Protein AF-A0A3C1FRP8-F1 (afdb_monomer_lite)

Radius of gyration: 19.05 Å; chains: 1; bounding box: 43×28×47 Å

Secondary structure (DSSP, 8-state):
-------TT--HHHHHHHHHH-TTSHHHH---HHHHHHH--HHHHHHHH--------SPPPPHHHHHHHHHHHHTS--GGG-------------

Foldseek 3Di:
DDCDPDPPDQDPLLVLVCVVPNPVCSVVVGDDPVRCVVPDDPVSVCVSPDDDDDDDDPDDDDPVVVVVVVVVVQPDDDDVNPSPDDDDDDPDPD

Sequence (94 aa):
MSDRPEPPHATRYTSQIAARYGNGVTDTHAVSRDEETATRNATIDSLLSRRSCRRYTDEPVSDALFGLLVACAQSAPTKSNLQQYSIIHIKDPA

pLDDT: mean 86.62, std 14.28, range [40.69, 98.31]

Structure (mmCIF, N/CA/C/O backbone):
data_AF-A0A3C1FRP8-F1
#
_entry.id   AF-A0A3C1FRP8-F1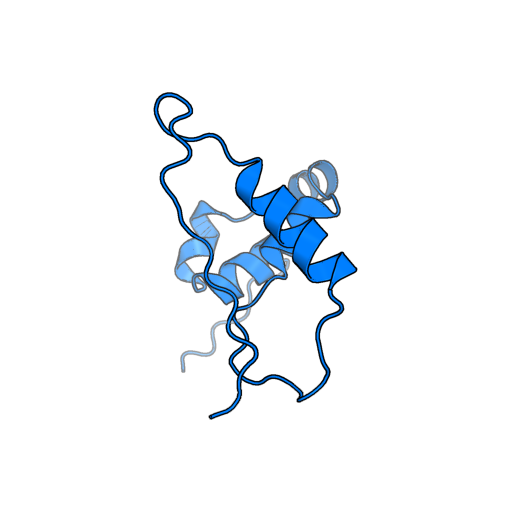
#
loop_
_atom_site.group_PDB
_atom_site.id
_atom_site.type_symbol
_atom_site.label_atom_id
_atom_site.label_alt_id
_atom_site.label_comp_id
_atom_site.label_asym_id
_atom_site.label_entity_id
_atom_site.label_seq_id
_atom_site.pdbx_PDB_ins_code
_atom_site.Cartn_x
_atom_site.Cartn_y
_atom_site.Cartn_z
_atom_site.occupancy
_atom_site.B_iso_or_equiv
_atom_site.auth_seq_id
_atom_site.auth_comp_id
_atom_site.auth_asym_id
_atom_site.auth_atom_id
_atom_site.pdbx_PDB_model_num
ATOM 1 N N . MET A 1 1 ? -13.484 6.098 -31.215 1.00 40.69 1 MET A N 1
ATOM 2 C CA . MET A 1 1 ? -12.912 4.751 -31.035 1.00 40.69 1 MET A CA 1
ATOM 3 C C . MET A 1 1 ? -11.965 4.514 -32.209 1.00 40.69 1 MET A C 1
ATOM 5 O O . MET A 1 1 ? -12.371 3.932 -33.200 1.00 40.69 1 MET A O 1
ATOM 9 N N . SER A 1 2 ? -10.780 5.136 -32.196 1.00 41.44 2 SER A N 1
ATOM 10 C CA . SER A 1 2 ? -9.810 4.960 -33.286 1.00 41.44 2 SER A CA 1
ATOM 11 C C . SER A 1 2 ? -8.966 3.742 -32.945 1.00 41.44 2 SER A C 1
ATOM 13 O O . SER A 1 2 ? -8.235 3.762 -31.956 1.00 41.44 2 SER A O 1
ATOM 15 N N . ASP A 1 3 ? -9.169 2.682 -33.715 1.00 59.47 3 ASP A N 1
ATOM 16 C CA . ASP A 1 3 ? -8.517 1.381 -33.616 1.00 59.47 3 ASP A CA 1
ATOM 17 C C . ASP A 1 3 ? -7.076 1.506 -34.140 1.00 59.47 3 ASP A C 1
ATOM 19 O O . ASP A 1 3 ? -6.775 1.220 -35.299 1.00 59.47 3 ASP A O 1
ATOM 23 N N . ARG A 1 4 ? -6.191 2.082 -33.315 1.00 53.62 4 ARG A N 1
ATOM 24 C CA . ARG A 1 4 ? -4.754 2.137 -33.603 1.00 53.62 4 ARG A CA 1
ATOM 25 C C . ARG A 1 4 ? -4.115 0.908 -32.951 1.00 53.62 4 ARG A C 1
ATOM 27 O O . ARG A 1 4 ? -4.331 0.717 -31.756 1.00 53.62 4 ARG A O 1
ATOM 34 N N . PRO A 1 5 ? -3.356 0.086 -33.695 1.00 48.94 5 PRO A N 1
ATOM 35 C CA . PRO A 1 5 ? -2.807 -1.148 -33.153 1.00 48.94 5 PRO A CA 1
ATOM 36 C C . PRO A 1 5 ? -1.880 -0.834 -31.974 1.00 48.94 5 PRO A C 1
ATOM 38 O O . PRO A 1 5 ? -1.053 0.078 -32.064 1.00 48.94 5 PRO A O 1
ATOM 41 N N . GLU A 1 6 ? -2.039 -1.582 -30.877 1.00 51.47 6 GLU A N 1
ATOM 42 C CA . GLU A 1 6 ? -1.095 -1.613 -29.754 1.00 51.47 6 GLU A CA 1
ATOM 43 C C . GLU A 1 6 ? 0.334 -1.726 -30.314 1.00 51.47 6 GLU A C 1
ATOM 45 O O . GLU A 1 6 ? 0.579 -2.593 -31.164 1.00 51.47 6 GLU A O 1
ATOM 50 N N . PRO A 1 7 ? 1.277 -0.852 -29.910 1.00 48.81 7 PRO A N 1
ATOM 51 C CA . PRO A 1 7 ? 2.624 -0.892 -30.453 1.00 48.81 7 PRO A CA 1
ATOM 52 C C . PRO A 1 7 ? 3.226 -2.275 -30.177 1.00 48.81 7 PRO A C 1
ATOM 54 O O . PRO A 1 7 ? 3.155 -2.766 -29.042 1.00 48.81 7 PRO A O 1
ATOM 57 N N . PRO A 1 8 ? 3.801 -2.937 -31.198 1.00 49.81 8 PRO A N 1
ATOM 58 C CA . PRO A 1 8 ? 4.387 -4.247 -31.009 1.00 49.81 8 PRO A CA 1
ATOM 59 C C . PRO A 1 8 ? 5.485 -4.102 -29.953 1.00 49.81 8 PRO A C 1
ATOM 61 O O . PRO A 1 8 ? 6.396 -3.293 -30.111 1.00 49.81 8 PRO A O 1
ATOM 64 N N . HIS A 1 9 ? 5.371 -4.880 -28.871 1.00 56.41 9 HIS A N 1
ATOM 65 C CA . HIS A 1 9 ? 6.324 -4.972 -27.755 1.00 56.41 9 HIS A CA 1
ATOM 66 C C . HIS A 1 9 ? 6.175 -3.989 -26.576 1.00 56.41 9 HIS A C 1
ATOM 68 O O . HIS A 1 9 ? 7.171 -3.732 -25.898 1.00 56.41 9 HIS A O 1
ATOM 74 N N . ALA A 1 10 ? 4.973 -3.508 -26.241 1.00 64.81 10 ALA A N 1
ATOM 75 C CA . ALA A 1 10 ? 4.778 -2.844 -24.948 1.00 64.81 10 ALA A CA 1
ATOM 76 C C . ALA A 1 10 ? 5.164 -3.781 -23.778 1.00 64.81 10 ALA A C 1
ATOM 78 O O . ALA A 1 10 ? 4.638 -4.885 -23.629 1.00 64.81 10 ALA A O 1
ATOM 79 N N . THR A 1 11 ? 6.116 -3.338 -22.957 1.00 83.62 11 THR A N 1
ATOM 80 C CA . THR A 1 11 ? 6.524 -3.984 -21.703 1.00 83.62 11 THR A CA 1
ATOM 81 C C . THR A 1 11 ? 5.363 -4.057 -20.704 1.00 83.62 11 THR A C 1
ATOM 83 O O . THR A 1 11 ? 4.380 -3.309 -20.816 1.00 83.62 11 THR A O 1
ATOM 86 N N . ARG A 1 12 ? 5.439 -4.938 -19.694 1.00 88.00 12 ARG A N 1
ATOM 87 C CA . ARG A 1 12 ? 4.343 -5.062 -18.707 1.00 88.00 12 ARG A CA 1
ATOM 88 C C . ARG A 1 12 ? 4.137 -3.747 -17.959 1.00 88.00 12 ARG A C 1
ATOM 90 O O . ARG A 1 12 ? 3.002 -3.336 -17.741 1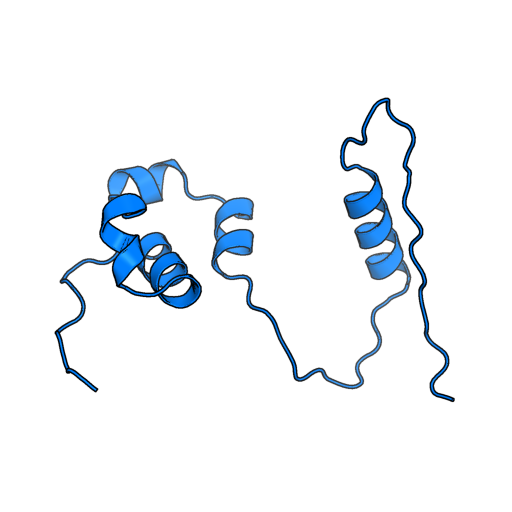.00 88.00 12 ARG A O 1
ATOM 97 N N . TYR A 1 13 ? 5.218 -3.053 -17.623 1.00 90.25 13 TYR A N 1
ATOM 98 C CA . TYR A 1 13 ? 5.122 -1.745 -16.979 1.00 90.25 13 TYR A CA 1
ATOM 99 C C . TYR A 1 13 ? 4.541 -0.680 -17.904 1.00 90.25 13 TYR A C 1
ATOM 101 O O . TYR A 1 13 ? 3.629 0.031 -17.490 1.00 90.25 13 TYR A O 1
ATOM 109 N N . THR A 1 14 ? 4.973 -0.616 -19.166 1.00 87.50 14 THR A N 1
ATOM 110 C CA . THR A 1 14 ? 4.425 0.355 -20.128 1.00 87.50 14 THR A CA 1
ATOM 111 C C . THR A 1 14 ? 2.923 0.155 -20.332 1.00 87.50 14 THR A C 1
ATOM 113 O O . THR A 1 14 ? 2.173 1.129 -20.308 1.00 87.50 14 THR A O 1
ATOM 116 N N . SER A 1 15 ? 2.452 -1.092 -20.434 1.00 87.00 15 SER A N 1
ATOM 117 C CA . SER A 1 15 ? 1.012 -1.374 -20.549 1.00 87.00 15 SER A CA 1
ATOM 118 C C . SER A 1 15 ? 0.227 -1.009 -19.278 1.00 87.00 15 SER A C 1
ATOM 120 O O . SER A 1 15 ? -0.853 -0.426 -19.369 1.00 87.00 15 SER A O 1
ATOM 122 N N . GLN A 1 16 ? 0.766 -1.261 -18.079 1.00 90.25 16 GLN A N 1
ATOM 123 C CA . GLN A 1 16 ? 0.133 -0.862 -16.811 1.00 90.25 16 GLN A CA 1
ATOM 124 C C . GLN A 1 16 ? 0.083 0.662 -16.621 1.00 90.25 16 GLN A C 1
ATOM 126 O O . GLN A 1 16 ? -0.914 1.195 -16.121 1.00 90.25 16 GLN A O 1
ATOM 131 N N . ILE A 1 17 ? 1.136 1.368 -17.035 1.00 88.38 17 ILE A N 1
ATOM 132 C CA . ILE A 1 17 ? 1.210 2.833 -17.023 1.00 88.38 17 ILE A CA 1
ATOM 133 C C . ILE A 1 17 ? 0.203 3.411 -18.024 1.00 88.38 17 ILE A C 1
ATOM 135 O O . ILE A 1 17 ? -0.590 4.276 -17.646 1.00 88.38 17 ILE A O 1
ATOM 139 N N . ALA A 1 18 ? 0.155 2.886 -19.253 1.00 86.56 18 ALA A N 1
ATOM 140 C CA . ALA A 1 18 ? -0.824 3.280 -20.267 1.00 86.56 18 ALA A CA 1
ATOM 141 C C . ALA A 1 18 ? -2.265 3.059 -19.784 1.00 86.56 18 ALA A C 1
ATOM 143 O O . ALA A 1 18 ? -3.103 3.949 -19.897 1.00 86.56 18 ALA A O 1
ATOM 144 N N . ALA A 1 19 ? -2.550 1.919 -19.147 1.00 85.50 19 ALA A N 1
ATOM 145 C CA . ALA A 1 19 ? -3.870 1.627 -18.585 1.00 85.50 19 ALA A CA 1
ATOM 146 C C . ALA A 1 19 ? -4.288 2.598 -17.462 1.00 85.50 19 ALA A C 1
ATOM 148 O O . ALA A 1 19 ? -5.477 2.703 -17.147 1.00 85.50 19 ALA A O 1
ATOM 149 N N . ARG A 1 20 ? -3.326 3.279 -16.826 1.00 87.00 20 ARG A N 1
ATOM 150 C CA . ARG A 1 20 ? -3.567 4.245 -15.749 1.00 87.00 20 ARG A CA 1
ATOM 151 C C . ARG A 1 20 ? -3.662 5.686 -16.247 1.00 87.00 20 ARG A C 1
ATOM 153 O O . ARG A 1 20 ? -4.537 6.408 -15.779 1.00 87.00 20 ARG A O 1
ATOM 160 N N . TYR A 1 21 ? -2.769 6.097 -17.141 1.00 86.00 21 TYR A N 1
ATOM 161 C CA . TYR A 1 21 ? -2.624 7.495 -17.565 1.00 86.00 21 TYR A CA 1
ATOM 162 C C . TYR A 1 21 ? -3.047 7.753 -19.020 1.00 86.00 21 TYR A C 1
ATOM 164 O O . TYR A 1 21 ? -3.070 8.900 -19.459 1.00 86.00 21 TYR A O 1
ATOM 172 N N . GLY A 1 22 ? -3.426 6.707 -19.754 1.00 83.62 22 GLY A N 1
ATOM 173 C CA . GLY A 1 22 ? -3.734 6.754 -21.180 1.00 83.62 22 GLY A CA 1
ATOM 174 C C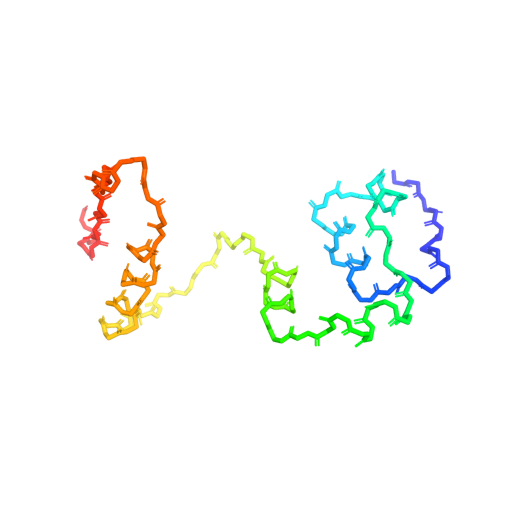 . GLY A 1 22 ? -2.493 6.599 -22.064 1.00 83.62 22 GLY A C 1
ATOM 175 O O . GLY A 1 22 ? -1.358 6.838 -21.650 1.00 83.62 22 GLY A O 1
ATOM 176 N N . ASN A 1 23 ? -2.718 6.222 -23.323 1.00 77.56 23 ASN A N 1
ATOM 177 C CA . ASN A 1 23 ? -1.659 5.938 -24.299 1.00 77.56 23 ASN A CA 1
ATOM 178 C C . ASN A 1 23 ? -0.837 7.178 -24.711 1.00 77.56 23 ASN A C 1
ATOM 180 O O . ASN A 1 23 ? 0.187 7.027 -25.355 1.00 77.56 23 ASN A O 1
ATOM 184 N N . GLY A 1 24 ? -1.247 8.399 -24.348 1.00 74.50 24 GLY A N 1
ATOM 185 C CA . GLY A 1 24 ? -0.473 9.623 -24.618 1.00 74.50 24 GLY A CA 1
ATOM 186 C C . GLY A 1 24 ? 0.716 9.845 -23.674 1.00 74.50 24 GLY A C 1
ATOM 187 O O . GLY A 1 24 ? 1.499 10.762 -23.884 1.00 74.50 24 GLY A O 1
ATOM 188 N N . VAL A 1 25 ? 0.842 9.026 -22.624 1.00 69.25 25 VAL A N 1
ATOM 189 C CA 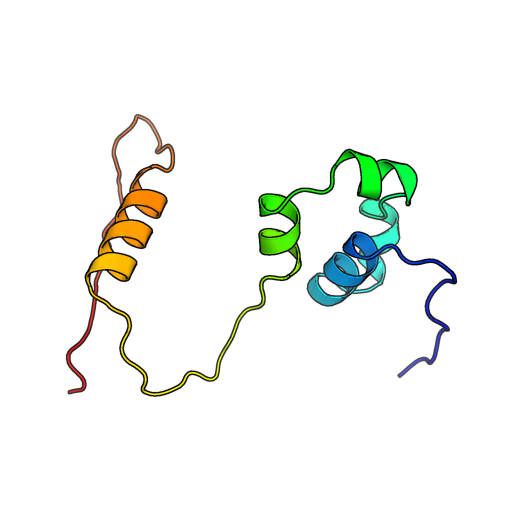. VAL A 1 25 ? 1.882 9.142 -21.586 1.00 69.25 25 VAL A CA 1
ATOM 190 C C . VAL A 1 25 ? 3.009 8.118 -21.786 1.00 69.25 25 VAL A C 1
ATOM 192 O O . VAL A 1 25 ? 4.074 8.219 -21.173 1.00 69.25 25 VAL A O 1
ATOM 195 N N . THR A 1 26 ? 2.818 7.145 -22.683 1.00 65.12 26 THR A N 1
ATOM 196 C CA . THR A 1 26 ? 3.803 6.084 -22.920 1.00 65.12 26 THR A CA 1
ATOM 197 C C . THR A 1 26 ? 5.100 6.610 -23.508 1.00 65.12 26 THR A C 1
ATOM 199 O O . THR A 1 26 ? 6.136 6.061 -23.188 1.00 65.12 26 THR A O 1
ATOM 202 N N . ASP A 1 27 ? 5.107 7.710 -24.258 1.00 66.56 27 ASP A N 1
ATOM 203 C CA . ASP A 1 27 ? 6.362 8.233 -24.823 1.00 66.56 27 ASP A CA 1
ATOM 204 C C . ASP A 1 27 ? 7.289 8.838 -23.750 1.00 66.56 27 ASP A C 1
ATOM 206 O O . ASP A 1 27 ? 8.501 8.889 -23.931 1.00 66.56 27 ASP A O 1
ATOM 210 N N . THR A 1 28 ? 6.739 9.267 -22.605 1.00 71.81 28 THR A N 1
ATOM 211 C CA . THR A 1 28 ? 7.513 9.827 -21.475 1.00 71.81 28 THR A CA 1
ATOM 212 C C . THR A 1 28 ? 7.895 8.772 -20.433 1.00 71.81 28 THR A C 1
ATOM 214 O O . THR A 1 28 ? 8.864 8.945 -19.694 1.00 71.81 28 THR A O 1
ATOM 217 N N . HIS A 1 29 ? 7.121 7.690 -20.331 1.00 76.75 29 HIS A N 1
ATOM 218 C CA . HIS A 1 29 ? 7.272 6.669 -19.287 1.00 76.75 29 HIS A CA 1
ATOM 219 C C . HIS A 1 29 ? 7.437 5.247 -19.840 1.00 76.75 29 HIS A C 1
ATOM 221 O O . HIS A 1 29 ? 7.301 4.281 -19.088 1.00 76.75 29 HIS A O 1
ATOM 227 N N . ALA A 1 30 ? 7.701 5.097 -21.141 1.00 75.44 30 ALA A N 1
ATOM 228 C CA . ALA A 1 30 ? 8.048 3.815 -21.733 1.00 75.44 30 ALA A CA 1
ATOM 229 C C . ALA A 1 30 ? 9.342 3.314 -21.103 1.00 75.44 30 ALA A C 1
ATOM 231 O O . ALA A 1 30 ? 10.348 4.017 -21.060 1.00 75.44 30 ALA A O 1
ATOM 232 N N . VAL A 1 31 ? 9.292 2.076 -20.634 1.00 79.31 31 VAL A N 1
ATOM 233 C CA . VAL A 1 31 ? 10.447 1.379 -20.077 1.00 79.31 31 VAL A CA 1
ATOM 234 C C . VAL A 1 31 ? 10.855 0.312 -21.080 1.00 79.31 31 VAL A C 1
ATOM 236 O O . VAL A 1 31 ? 10.008 -0.490 -21.502 1.00 79.31 31 VAL A O 1
ATOM 239 N N . SER A 1 32 ? 12.129 0.293 -21.475 1.00 85.38 32 SER A N 1
ATOM 240 C CA . SER A 1 32 ? 12.649 -0.774 -22.334 1.00 85.38 32 SER A CA 1
ATOM 241 C C . SER A 1 32 ? 12.577 -2.130 -21.616 1.00 85.38 32 SER A C 1
ATOM 243 O O . SER A 1 32 ? 12.464 -2.209 -20.393 1.00 85.38 32 SER A O 1
ATOM 245 N N . ARG A 1 33 ? 12.630 -3.238 -22.361 1.00 85.44 33 ARG A N 1
ATOM 246 C CA . ARG A 1 33 ? 12.551 -4.581 -21.756 1.00 85.44 33 ARG A CA 1
ATOM 247 C C . ARG A 1 33 ? 13.716 -4.869 -20.802 1.00 85.44 33 ARG A C 1
ATOM 249 O O . ARG A 1 33 ? 13.521 -5.536 -19.783 1.00 85.44 33 ARG A O 1
ATOM 256 N N . ASP A 1 34 ? 14.898 -4.365 -21.130 1.00 88.88 34 ASP A N 1
ATOM 257 C CA . ASP A 1 34 ? 16.103 -4.575 -20.330 1.00 88.88 34 ASP A CA 1
ATOM 258 C C . ASP A 1 34 ? 16.012 -3.791 -19.013 1.00 88.88 34 ASP A C 1
ATOM 260 O O . ASP A 1 34 ? 16.257 -4.351 -17.944 1.00 88.88 34 ASP A O 1
ATOM 264 N N . GLU A 1 35 ? 15.540 -2.541 -19.061 1.00 88.38 35 GLU A N 1
ATOM 265 C CA . GLU A 1 35 ? 15.276 -1.727 -17.866 1.00 88.38 35 GLU A CA 1
ATOM 266 C C . GLU A 1 35 ? 14.144 -2.298 -17.008 1.00 88.38 35 GLU A C 1
ATOM 268 O O . GLU A 1 35 ? 14.262 -2.328 -15.781 1.00 88.38 35 GLU A O 1
ATOM 273 N N . GLU A 1 36 ? 13.064 -2.792 -17.629 1.00 89.62 36 GLU A N 1
ATOM 274 C CA . GLU A 1 36 ? 11.976 -3.460 -16.909 1.00 89.62 36 GLU A CA 1
ATOM 275 C C . GLU A 1 36 ? 12.536 -4.643 -16.121 1.00 89.62 36 GLU A C 1
ATOM 277 O O . GLU A 1 36 ? 12.289 -4.766 -14.923 1.00 89.62 36 GLU A O 1
ATOM 282 N N . THR A 1 37 ? 13.329 -5.487 -16.780 1.00 91.44 37 THR A N 1
ATOM 283 C CA . THR A 1 37 ? 13.930 -6.670 -16.159 1.00 91.44 37 THR A CA 1
ATOM 284 C C . THR A 1 37 ? 14.864 -6.284 -15.016 1.00 91.44 37 THR A C 1
ATOM 286 O O . THR A 1 37 ? 14.792 -6.895 -13.950 1.00 91.44 37 THR A O 1
ATOM 289 N N . ALA A 1 38 ? 15.694 -5.257 -15.208 1.00 92.81 38 ALA A N 1
ATOM 290 C CA . ALA A 1 38 ? 16.641 -4.787 -14.201 1.00 92.81 38 ALA A CA 1
ATOM 291 C C . ALA A 1 38 ? 15.956 -4.161 -12.975 1.00 92.81 38 ALA A C 1
ATOM 293 O O . ALA A 1 38 ? 16.445 -4.308 -11.857 1.00 92.81 38 ALA A O 1
ATOM 294 N N . THR A 1 39 ? 14.830 -3.468 -13.165 1.00 90.75 39 THR A N 1
ATOM 295 C CA . THR A 1 39 ? 14.130 -2.776 -12.072 1.00 90.75 39 THR A CA 1
ATOM 296 C C . THR A 1 39 ? 13.045 -3.635 -11.410 1.00 90.75 39 THR A C 1
ATOM 298 O O . THR A 1 39 ? 12.533 -3.278 -10.348 1.00 90.75 39 THR A O 1
ATOM 301 N N . ARG A 1 40 ? 12.672 -4.779 -12.003 1.00 92.56 40 ARG A N 1
ATOM 302 C CA . ARG A 1 40 ? 11.534 -5.585 -11.544 1.00 92.56 40 ARG A CA 1
ATOM 303 C C . ARG A 1 40 ? 11.678 -6.044 -10.098 1.00 92.56 40 ARG A C 1
ATOM 305 O O . ARG A 1 40 ? 12.630 -6.725 -9.729 1.00 92.56 40 ARG A O 1
ATOM 312 N N . ASN A 1 41 ? 10.675 -5.716 -9.290 1.00 95.81 41 ASN A N 1
ATOM 313 C CA . ASN A 1 41 ? 10.554 -6.173 -7.914 1.00 95.81 41 ASN A CA 1
ATOM 314 C C . ASN A 1 41 ? 9.086 -6.139 -7.466 1.00 95.81 41 ASN A C 1
ATOM 316 O O . ASN A 1 41 ? 8.253 -5.455 -8.064 1.00 95.81 41 ASN A O 1
ATOM 320 N N . ALA A 1 42 ? 8.794 -6.840 -6.368 1.00 96.25 42 ALA A N 1
ATOM 321 C CA . ALA A 1 42 ? 7.438 -6.979 -5.843 1.00 96.25 42 ALA A CA 1
ATOM 322 C C . ALA A 1 42 ? 6.769 -5.632 -5.504 1.00 96.25 42 ALA A C 1
ATOM 324 O O . ALA A 1 42 ? 5.554 -5.491 -5.655 1.00 96.25 42 ALA A O 1
ATOM 325 N N . THR A 1 43 ? 7.542 -4.628 -5.079 1.00 96.31 43 THR A N 1
ATOM 326 C CA . THR A 1 43 ? 7.023 -3.296 -4.744 1.00 96.31 43 THR A CA 1
ATOM 327 C C . THR A 1 43 ? 6.549 -2.563 -5.993 1.00 96.31 43 THR A C 1
ATOM 329 O O . THR A 1 43 ? 5.413 -2.089 -6.027 1.00 96.31 43 THR A O 1
ATOM 332 N N . ILE A 1 44 ? 7.374 -2.500 -7.042 1.00 94.19 44 ILE A N 1
ATOM 333 C CA . ILE A 1 44 ? 7.002 -1.848 -8.308 1.00 94.19 44 ILE A CA 1
ATOM 334 C C . ILE A 1 44 ? 5.831 -2.589 -8.959 1.00 94.19 44 ILE A C 1
ATOM 336 O O . ILE A 1 44 ? 4.857 -1.954 -9.372 1.00 94.19 44 ILE A O 1
ATOM 340 N N . ASP A 1 45 ? 5.869 -3.923 -8.952 1.00 93.38 45 ASP A N 1
ATOM 341 C CA . ASP A 1 45 ? 4.776 -4.763 -9.444 1.00 93.38 45 ASP A CA 1
ATOM 342 C C . ASP A 1 45 ? 3.449 -4.444 -8.741 1.00 93.38 45 ASP A C 1
ATOM 344 O O . ASP A 1 45 ? 2.410 -4.296 -9.393 1.00 93.38 45 ASP A O 1
ATOM 348 N N . SER A 1 46 ? 3.476 -4.302 -7.414 1.00 94.56 46 SER A N 1
ATOM 349 C CA . SER A 1 46 ? 2.293 -3.976 -6.608 1.00 94.56 46 SER A CA 1
ATOM 350 C C . SER A 1 46 ? 1.782 -2.563 -6.893 1.00 94.56 46 SER A C 1
ATOM 352 O O . SER A 1 46 ? 0.578 -2.354 -7.050 1.00 94.56 46 SER A O 1
ATOM 354 N N . LEU A 1 47 ? 2.679 -1.581 -7.012 1.00 94.12 47 LEU A N 1
ATOM 355 C CA . LEU A 1 47 ? 2.311 -0.187 -7.267 1.00 94.12 47 LEU A CA 1
ATOM 356 C C . LEU A 1 47 ? 1.659 0.002 -8.642 1.00 94.12 47 LEU A C 1
ATOM 358 O O . LEU A 1 47 ? 0.628 0.678 -8.740 1.00 94.12 47 LEU A O 1
ATOM 362 N N . LEU A 1 48 ? 2.229 -0.601 -9.689 1.00 92.25 48 LEU A N 1
ATOM 363 C CA . LEU A 1 48 ? 1.726 -0.468 -11.058 1.00 92.25 48 LEU A CA 1
ATOM 364 C C . LEU A 1 48 ? 0.459 -1.300 -11.300 1.00 92.25 48 LEU A C 1
ATOM 366 O O . LEU A 1 48 ? -0.445 -0.846 -12.007 1.00 92.25 48 LEU A O 1
ATOM 370 N N . SER A 1 49 ? 0.340 -2.470 -10.663 1.00 91.81 49 SER A N 1
ATOM 371 C CA . SER A 1 49 ? -0.866 -3.308 -10.751 1.00 91.81 49 SER A CA 1
ATOM 372 C C . SER A 1 49 ? -2.052 -2.778 -9.938 1.00 91.81 49 SER A C 1
ATOM 374 O O . SER A 1 49 ? -3.200 -3.069 -10.286 1.00 91.81 49 SER A O 1
ATOM 376 N N . ARG A 1 50 ? -1.817 -1.967 -8.894 1.00 94.56 50 ARG A N 1
ATOM 377 C CA . ARG A 1 50 ? -2.874 -1.373 -8.061 1.00 94.56 50 ARG A CA 1
ATOM 378 C C . ARG A 1 50 ? -3.922 -0.678 -8.927 1.00 94.56 50 ARG A C 1
ATOM 380 O O . ARG A 1 50 ? -3.580 0.070 -9.841 1.00 94.56 50 ARG A O 1
ATOM 387 N N . ARG A 1 51 ? -5.206 -0.809 -8.591 1.00 91.00 51 ARG A N 1
ATOM 388 C CA . ARG A 1 51 ? -6.320 -0.058 -9.202 1.00 91.00 51 ARG A CA 1
ATOM 389 C C . ARG A 1 51 ? -7.199 0.551 -8.114 1.00 91.00 51 ARG A C 1
ATOM 391 O O . ARG A 1 51 ? -7.192 0.086 -6.980 1.00 91.00 51 ARG A O 1
ATOM 398 N N . SER A 1 52 ? -7.933 1.608 -8.451 1.00 93.06 52 SER A N 1
ATOM 399 C CA . SER A 1 52 ? -8.993 2.110 -7.573 1.00 93.06 52 SER A CA 1
ATOM 400 C C . SER A 1 52 ? -10.222 1.219 -7.739 1.00 93.06 52 SER A C 1
ATOM 402 O O . SER A 1 52 ? -10.846 1.230 -8.801 1.00 93.06 52 SER A O 1
ATOM 404 N N . CYS A 1 53 ? -10.552 0.447 -6.708 1.00 94.62 53 CYS A N 1
ATOM 405 C CA . CYS A 1 53 ? -11.755 -0.378 -6.666 1.00 94.62 53 CYS A CA 1
ATOM 406 C C . CYS A 1 53 ? -12.951 0.458 -6.182 1.00 94.62 53 CYS A C 1
ATOM 408 O O . CYS A 1 53 ? -12.791 1.420 -5.434 1.00 94.62 53 CYS A O 1
ATOM 410 N N . ARG A 1 54 ? -14.159 0.136 -6.652 1.00 97.31 54 ARG A N 1
ATOM 411 C CA . ARG A 1 54 ? -15.413 0.802 -6.231 1.00 97.31 54 ARG A CA 1
ATOM 412 C C . ARG A 1 54 ? -16.540 -0.185 -5.919 1.00 97.31 54 ARG A C 1
ATOM 414 O O . ARG A 1 54 ? -17.674 0.217 -5.710 1.00 97.31 54 ARG A O 1
ATOM 421 N N . ARG A 1 55 ? -16.218 -1.476 -5.922 1.00 97.69 55 ARG A N 1
ATOM 422 C CA . ARG A 1 55 ? -17.102 -2.582 -5.572 1.00 97.69 55 ARG A CA 1
ATOM 423 C C . ARG A 1 55 ? -16.316 -3.474 -4.625 1.00 97.69 55 ARG A C 1
ATOM 425 O O . ARG A 1 55 ? -15.211 -3.884 -4.976 1.00 97.69 55 ARG A O 1
ATOM 432 N N . TYR A 1 56 ? -16.878 -3.718 -3.454 1.00 95.81 56 TYR A N 1
ATOM 433 C CA . TYR A 1 56 ? -16.262 -4.466 -2.366 1.00 95.81 56 TYR A CA 1
ATOM 434 C C . TYR A 1 56 ? -17.214 -5.585 -1.945 1.00 95.81 56 TYR A C 1
ATOM 436 O O . TYR A 1 56 ? -18.409 -5.518 -2.235 1.00 95.81 56 TYR A O 1
ATOM 444 N N . THR A 1 57 ? -16.670 -6.636 -1.346 1.00 96.81 57 THR A N 1
ATOM 445 C CA . THR A 1 57 ? -17.457 -7.676 -0.679 1.00 96.81 57 THR A CA 1
ATOM 446 C C . THR A 1 57 ? -17.810 -7.209 0.736 1.00 96.81 57 THR A C 1
ATOM 448 O O . THR A 1 57 ? -17.199 -6.271 1.244 1.00 96.81 57 THR A O 1
ATOM 451 N N . ASP A 1 58 ? -18.744 -7.900 1.389 1.00 95.00 58 ASP A N 1
ATOM 452 C CA . ASP A 1 58 ? -19.049 -7.701 2.816 1.00 95.00 58 ASP A CA 1
ATOM 453 C C . ASP A 1 58 ? -18.069 -8.463 3.734 1.00 95.00 58 ASP A C 1
ATOM 455 O O . ASP A 1 58 ? -18.313 -8.634 4.927 1.00 95.00 58 ASP A O 1
ATOM 459 N N . GLU A 1 59 ? -16.963 -8.971 3.177 1.00 95.69 59 GLU A N 1
ATOM 460 C CA . GLU A 1 59 ? -15.948 -9.692 3.939 1.00 95.69 59 GLU A CA 1
ATOM 461 C C . GLU A 1 59 ? -15.217 -8.717 4.877 1.00 95.69 59 GLU A C 1
ATOM 463 O O . GLU A 1 59 ? -14.643 -7.726 4.411 1.00 95.69 59 GLU A O 1
ATOM 468 N N . PRO A 1 60 ? -15.216 -8.967 6.199 1.00 92.50 60 PRO A N 1
ATOM 469 C CA . PRO A 1 60 ? -14.592 -8.059 7.143 1.00 92.50 60 PRO A CA 1
ATOM 470 C C . PRO A 1 60 ? -13.066 -8.098 7.023 1.00 92.50 60 PRO A C 1
ATOM 472 O O . PRO A 1 60 ? -12.443 -9.155 6.927 1.00 92.50 60 PRO A O 1
ATOM 475 N N . VAL A 1 61 ? -12.437 -6.928 7.12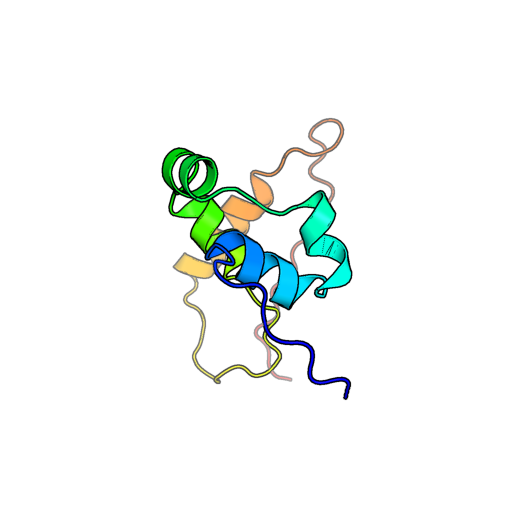4 1.00 94.56 61 VAL A N 1
ATOM 476 C CA . VAL A 1 61 ? -10.980 -6.820 7.253 1.00 94.56 61 VAL A CA 1
ATOM 477 C C . VAL A 1 61 ? -10.581 -7.158 8.689 1.00 94.56 61 VAL A C 1
ATOM 479 O O . VAL A 1 61 ? -11.139 -6.607 9.638 1.00 94.56 61 VAL A O 1
ATOM 482 N N . SER A 1 62 ? -9.597 -8.045 8.861 1.00 96.44 62 SER A N 1
ATOM 483 C CA . SER A 1 62 ? -9.095 -8.389 10.198 1.00 96.44 62 SER A CA 1
ATOM 484 C C . SER A 1 62 ? -8.464 -7.184 10.911 1.00 96.44 62 SER A C 1
ATOM 486 O O . SER A 1 62 ? -7.767 -6.373 10.296 1.00 96.44 62 SER A O 1
ATOM 488 N N . ASP A 1 63 ? -8.637 -7.110 12.232 1.00 95.75 63 ASP A N 1
ATOM 489 C CA . ASP A 1 63 ? -8.080 -6.023 13.050 1.00 95.75 63 ASP A CA 1
ATOM 490 C C . ASP A 1 63 ? -6.552 -5.982 13.023 1.00 95.75 63 ASP A C 1
ATOM 492 O O . ASP A 1 63 ? -5.959 -4.904 12.983 1.00 95.75 63 ASP A O 1
ATOM 496 N N . ALA A 1 64 ? -5.910 -7.151 12.980 1.00 97.75 64 ALA A N 1
ATOM 497 C CA . ALA A 1 64 ? -4.460 -7.257 12.872 1.00 97.75 64 ALA A CA 1
ATOM 498 C C . ALA A 1 64 ? -3.944 -6.639 11.563 1.00 97.75 64 ALA A C 1
ATOM 500 O O . ALA A 1 64 ? -2.988 -5.862 11.578 1.00 97.75 64 ALA A O 1
ATOM 501 N N . LEU A 1 65 ? -4.603 -6.936 10.435 1.00 97.25 65 LEU A N 1
ATOM 502 C CA . LEU A 1 65 ? -4.245 -6.347 9.145 1.00 97.25 65 LEU A CA 1
ATOM 503 C C . LEU A 1 65 ? -4.494 -4.837 9.138 1.00 97.25 65 LEU A C 1
ATOM 505 O O . LEU A 1 65 ? -3.637 -4.084 8.681 1.00 97.25 65 LEU A O 1
ATOM 509 N N . PHE A 1 66 ? -5.632 -4.383 9.669 1.00 96.50 66 PHE A N 1
ATOM 510 C CA . PHE A 1 66 ? -5.923 -2.954 9.772 1.00 96.50 66 PHE A CA 1
ATOM 511 C C . PHE A 1 66 ? -4.851 -2.217 10.591 1.00 96.50 66 PHE A C 1
ATOM 513 O O . PHE A 1 66 ? -4.315 -1.209 10.132 1.00 96.50 66 PHE A O 1
ATOM 520 N N . GLY A 1 67 ? -4.481 -2.748 11.761 1.00 97.69 67 GLY A N 1
ATOM 521 C CA . GLY A 1 67 ? -3.431 -2.175 12.606 1.00 97.69 67 GLY A CA 1
ATOM 522 C C . GLY A 1 67 ? -2.074 -2.100 11.902 1.00 97.69 67 GLY A C 1
ATOM 523 O O . GLY A 1 67 ? -1.407 -1.066 11.964 1.00 97.69 67 GLY A O 1
ATOM 524 N N . LEU A 1 68 ? -1.698 -3.152 11.166 1.00 98.31 68 LEU A N 1
ATOM 525 C CA . LEU A 1 68 ? -0.478 -3.160 10.356 1.00 98.31 68 LEU A CA 1
ATOM 526 C C . LEU A 1 68 ? -0.497 -2.055 9.289 1.00 98.31 68 LEU A C 1
ATOM 528 O O . LEU A 1 68 ? 0.472 -1.311 9.155 1.00 98.31 68 LEU A O 1
ATOM 532 N N . LEU A 1 69 ? -1.605 -1.910 8.556 1.00 97.44 69 LEU A N 1
ATOM 533 C CA . LEU A 1 69 ? -1.743 -0.886 7.517 1.00 97.44 69 LEU A CA 1
ATOM 534 C C . LEU A 1 69 ? -1.691 0.534 8.092 1.00 97.44 69 LEU A C 1
ATOM 536 O O . LEU A 1 69 ? -1.072 1.415 7.491 1.00 97.44 69 LEU A O 1
ATOM 540 N N . VAL A 1 70 ? -2.291 0.753 9.265 1.00 97.25 70 VAL A N 1
ATOM 541 C CA . VAL A 1 70 ? -2.186 2.026 9.988 1.00 97.25 70 VAL A CA 1
ATOM 542 C C . VAL A 1 70 ? -0.731 2.313 10.353 1.00 97.25 70 VAL A C 1
ATOM 544 O O . VAL A 1 70 ? -0.246 3.399 10.043 1.00 97.25 70 VAL A O 1
ATOM 547 N N . ALA A 1 71 ? -0.000 1.350 10.918 1.00 97.56 71 ALA A N 1
ATOM 548 C CA . ALA A 1 71 ? 1.415 1.529 11.247 1.00 97.56 71 ALA A CA 1
ATOM 549 C C . ALA A 1 71 ? 2.270 1.843 10.003 1.00 97.56 71 ALA A C 1
ATOM 551 O O . ALA A 1 71 ? 3.117 2.740 10.038 1.00 97.56 71 ALA A O 1
ATOM 552 N N . CYS A 1 72 ? 2.011 1.171 8.874 1.00 97.12 72 CYS A N 1
ATOM 553 C CA . CYS A 1 72 ? 2.650 1.492 7.597 1.00 97.12 72 CYS A CA 1
ATOM 554 C C . CYS A 1 72 ? 2.373 2.940 7.165 1.00 97.12 72 CYS A C 1
ATOM 556 O O . CYS A 1 72 ? 3.301 3.646 6.776 1.00 97.12 72 CYS A O 1
ATOM 558 N N . ALA A 1 73 ? 1.122 3.401 7.256 1.00 96.12 73 ALA A N 1
ATOM 559 C CA . ALA A 1 73 ? 0.758 4.773 6.901 1.00 96.12 73 ALA A CA 1
ATOM 560 C C . ALA A 1 73 ? 1.437 5.808 7.815 1.00 96.12 73 ALA A C 1
ATOM 562 O O . ALA A 1 73 ? 1.968 6.807 7.334 1.00 96.12 73 ALA A O 1
ATOM 563 N N . GLN A 1 74 ? 1.470 5.543 9.121 1.00 96.31 74 GLN A N 1
ATOM 564 C CA . GLN A 1 74 ? 2.084 6.416 10.127 1.00 96.31 74 GLN A CA 1
ATOM 565 C C . GLN A 1 74 ? 3.617 6.466 10.043 1.00 96.31 74 GLN A C 1
ATOM 567 O O . GLN A 1 74 ? 4.234 7.387 10.566 1.00 96.31 74 GLN A O 1
ATOM 572 N N . SER A 1 75 ? 4.237 5.509 9.349 1.00 96.44 75 SER A N 1
ATOM 573 C CA . SER A 1 75 ? 5.683 5.498 9.097 1.00 96.44 75 SER A CA 1
ATOM 574 C C . SER A 1 75 ? 6.119 6.524 8.038 1.00 96.44 75 SER A C 1
ATOM 576 O O . SER A 1 75 ? 7.315 6.692 7.797 1.00 96.44 75 SER A O 1
ATOM 578 N N . ALA A 1 76 ? 5.177 7.208 7.379 1.00 95.69 76 ALA A N 1
ATOM 579 C CA . ALA A 1 76 ? 5.490 8.245 6.405 1.00 95.69 76 ALA A CA 1
ATOM 580 C C . ALA A 1 76 ? 6.131 9.483 7.075 1.00 95.69 76 ALA A C 1
ATOM 582 O O . ALA A 1 76 ? 5.677 9.923 8.134 1.00 95.69 76 ALA A O 1
ATOM 583 N N . PRO A 1 77 ? 7.153 10.106 6.455 1.00 96.31 77 PRO A N 1
ATOM 584 C CA . PRO A 1 77 ? 7.732 11.338 6.975 1.00 96.31 77 PRO A CA 1
ATOM 585 C C . PRO A 1 77 ? 6.700 12.471 6.947 1.00 96.31 77 PRO A C 1
ATOM 587 O O . PRO A 1 77 ? 5.944 12.628 5.988 1.00 96.31 77 PRO A O 1
ATOM 590 N N . THR A 1 78 ? 6.701 13.309 7.983 1.00 96.75 78 THR A N 1
ATOM 591 C CA . THR A 1 78 ? 5.837 14.494 8.067 1.00 96.75 78 THR A CA 1
ATOM 592 C C . THR A 1 78 ? 6.668 15.749 8.284 1.00 96.75 78 THR A C 1
ATOM 594 O O . THR A 1 78 ? 7.780 15.697 8.816 1.00 96.75 78 THR A O 1
ATOM 597 N N . LYS A 1 79 ? 6.139 16.903 7.859 1.00 96.38 79 LYS A N 1
ATOM 598 C CA . LYS A 1 79 ? 6.797 18.199 8.057 1.00 96.38 79 LYS A CA 1
ATOM 599 C C . LYS A 1 79 ? 7.147 18.371 9.537 1.00 96.38 79 LYS A C 1
ATOM 601 O O . LYS A 1 79 ? 6.2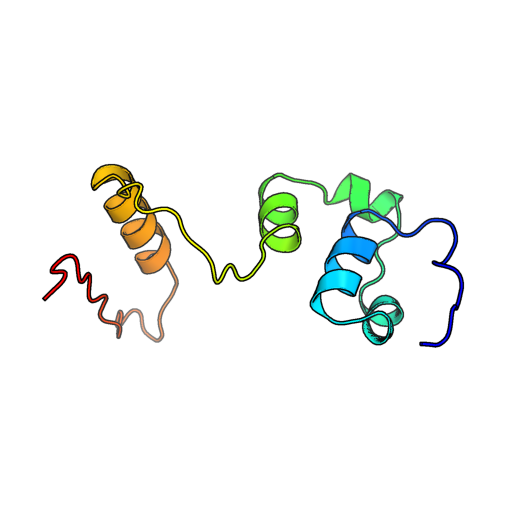66 18.285 10.388 1.00 96.38 79 LYS A O 1
ATOM 606 N N . SER A 1 80 ? 8.431 18.590 9.826 1.00 97.19 80 SER A N 1
ATOM 607 C CA . SER A 1 80 ? 8.958 18.755 11.191 1.00 97.19 80 SER A CA 1
ATOM 608 C C . SER A 1 80 ? 8.583 17.618 12.157 1.00 97.19 80 SER A C 1
ATOM 610 O O . SER A 1 80 ? 8.535 17.836 13.362 1.00 97.19 80 SER A O 1
ATOM 612 N N . ASN A 1 81 ? 8.306 16.417 11.635 1.00 94.50 81 ASN A N 1
ATOM 613 C CA . ASN A 1 81 ? 7.830 15.259 12.396 1.00 94.50 81 ASN A CA 1
ATOM 614 C C . ASN A 1 81 ? 6.569 15.527 13.247 1.00 94.50 81 ASN A C 1
ATOM 616 O O . ASN A 1 81 ? 6.374 14.907 14.289 1.00 94.50 81 ASN A O 1
ATOM 620 N N . LEU A 1 82 ? 5.712 16.463 12.828 1.00 95.94 82 LEU A N 1
ATOM 621 C CA . LEU A 1 82 ? 4.543 16.862 13.617 1.00 95.94 82 LEU A CA 1
ATOM 622 C C . LEU A 1 82 ? 3.407 15.827 13.613 1.00 95.94 82 LEU A C 1
ATOM 624 O O . LEU A 1 82 ? 2.482 15.967 14.404 1.00 95.94 82 LEU A O 1
ATOM 628 N N . GLN A 1 83 ? 3.438 14.833 12.715 1.00 95.06 83 GLN A N 1
ATOM 629 C CA . GLN A 1 83 ? 2.407 13.788 12.595 1.00 95.06 83 GLN A CA 1
ATOM 630 C C . GLN A 1 83 ? 0.977 14.356 12.489 1.00 95.06 83 GLN A C 1
ATOM 632 O O . GLN A 1 83 ? 0.040 13.876 13.120 1.00 95.06 83 GLN A O 1
ATOM 637 N N . GLN A 1 84 ? 0.813 15.413 11.685 1.00 95.69 84 GLN A N 1
ATOM 638 C CA . GLN A 1 84 ? -0.442 16.164 11.543 1.00 95.69 84 GLN A CA 1
ATOM 639 C C . GLN A 1 84 ? -1.476 15.422 10.682 1.00 95.69 84 GLN A C 1
ATOM 641 O O . GLN A 1 84 ? -1.825 15.864 9.588 1.00 95.69 84 GLN A O 1
ATOM 646 N N . TYR A 1 85 ? -1.967 14.287 11.169 1.00 94.75 85 TYR A N 1
ATOM 647 C CA . TYR A 1 85 ? -3.083 13.556 10.578 1.00 94.75 85 TYR A CA 1
ATOM 648 C C . TYR A 1 85 ? -3.950 12.918 11.664 1.00 94.75 85 TYR A C 1
ATOM 650 O O . TYR A 1 85 ? -3.543 12.725 12.807 1.00 94.75 85 TYR A O 1
ATOM 658 N N . SER A 1 86 ? -5.168 12.551 11.289 1.00 95.81 86 SER A N 1
ATOM 659 C CA . SER A 1 86 ? -6.040 11.701 12.096 1.00 95.81 86 SER A CA 1
ATOM 660 C C . SER A 1 86 ? -6.612 10.613 11.199 1.00 95.81 86 SER A C 1
ATOM 662 O O . SER A 1 86 ? -6.949 10.876 10.046 1.00 95.81 86 SER A O 1
ATOM 664 N N . ILE A 1 87 ? -6.692 9.388 11.716 1.00 95.44 87 ILE A N 1
ATOM 665 C CA . ILE A 1 87 ? -7.284 8.245 11.017 1.00 95.44 87 ILE A CA 1
ATOM 666 C C . ILE A 1 87 ? -8.574 7.897 11.750 1.00 95.44 87 ILE A C 1
ATOM 668 O O . ILE A 1 87 ? -8.545 7.580 12.937 1.00 95.44 87 ILE A O 1
ATOM 672 N N . ILE A 1 88 ? -9.698 7.974 11.043 1.00 95.62 88 ILE A N 1
ATOM 673 C CA . ILE A 1 88 ? -11.024 7.673 11.584 1.00 95.62 88 ILE A CA 1
ATOM 674 C C . ILE A 1 88 ? -11.460 6.326 11.009 1.00 95.62 88 ILE A C 1
ATOM 676 O O . ILE A 1 88 ? -11.662 6.202 9.803 1.00 95.62 88 ILE A O 1
ATOM 680 N N . HIS A 1 89 ? -11.579 5.313 11.868 1.00 94.94 89 HIS A N 1
ATOM 681 C CA . HIS A 1 89 ? -12.056 3.984 11.492 1.00 94.94 89 HIS A CA 1
ATOM 682 C C . HIS A 1 89 ? -13.526 3.840 11.887 1.00 94.94 89 HIS A C 1
ATOM 684 O O . HIS A 1 89 ? -13.846 3.753 13.071 1.00 94.94 89 HIS A O 1
ATOM 690 N N . ILE A 1 90 ? -14.410 3.816 10.891 1.00 93.69 90 ILE A N 1
ATOM 691 C CA . ILE A 1 90 ? -15.849 3.629 11.084 1.00 93.69 90 ILE A CA 1
ATOM 692 C C . ILE A 1 90 ? -16.179 2.172 10.767 1.00 93.69 90 ILE A C 1
ATOM 694 O O . ILE A 1 90 ? -15.946 1.716 9.650 1.00 93.69 90 ILE A O 1
ATOM 698 N N . LYS A 1 91 ? -16.693 1.452 11.765 1.00 90.88 91 LYS A N 1
ATOM 699 C CA . LYS A 1 91 ? -17.233 0.090 11.617 1.00 90.88 91 LYS A CA 1
ATOM 700 C C . LYS A 1 91 ? -18.739 0.017 11.832 1.00 90.88 91 LYS A C 1
ATOM 702 O O . LYS A 1 91 ? -19.343 -1.003 11.521 1.00 90.88 91 LYS A O 1
ATOM 707 N N . ASP A 1 92 ? -19.307 1.061 12.426 1.00 91.56 92 ASP A N 1
ATOM 708 C CA . ASP A 1 92 ? -20.727 1.123 12.710 1.00 91.56 92 ASP A CA 1
ATOM 709 C C . ASP A 1 92 ? -21.507 1.290 11.393 1.00 91.56 92 ASP A C 1
ATOM 711 O O . ASP A 1 92 ? -21.152 2.168 10.602 1.00 91.56 92 ASP A O 1
ATOM 715 N N . PRO A 1 93 ? -22.494 0.422 11.112 1.00 82.88 93 PRO A N 1
ATOM 716 C CA . PRO A 1 93 ? -23.251 0.464 9.866 1.00 82.88 93 PRO A CA 1
ATOM 717 C C . PRO A 1 93 ? -24.462 1.417 9.902 1.00 82.88 93 PRO A C 1
ATOM 719 O O . PRO A 1 93 ? -25.198 1.437 8.913 1.00 82.88 93 PRO A O 1
ATOM 722 N N . ALA A 1 94 ? -24.722 2.117 11.018 1.00 77.06 94 ALA A N 1
ATOM 723 C CA . ALA A 1 94 ? -25.948 2.891 11.242 1.00 77.06 94 ALA A CA 1
ATOM 724 C C . ALA A 1 94 ? -25.935 4.300 10.625 1.00 77.06 94 ALA A C 1
ATOM 726 O O . ALA A 1 94 ? -24.848 4.884 10.409 1.00 77.06 94 ALA A O 1
#